Protein AF-A0A5S9M587-F1 (afdb_monomer_lite)

Foldseek 3Di:
DDQFQDDADDDDPPDFKDKDKHDWDWDFDADPNDTDTDTDIDIDMDGHCVVDPPVVSVVD

Secondary structure (DSSP, 8-state):
----S---PPP-TT-SEEEEEEEEEEEEEEETTEEEEEEEEEEEEEE-TTTS-HHHHHH-

Structure (mmCIF, N/CA/C/O backbone):
data_AF-A0A5S9M587-F1
#
_entry.id   AF-A0A5S9M587-F1
#
loop_
_atom_site.group_PDB
_atom_site.id
_atom_site.type_symbol
_atom_site.label_atom_id
_atom_site.label_alt_id
_atom_site.label_comp_id
_atom_site.label_asym_id
_atom_site.label_entity_id
_atom_site.label_seq_id
_atom_site.pdbx_PDB_ins_code
_atom_site.Cartn_x
_atom_site.Cartn_y
_atom_site.Cartn_z
_atom_site.occupancy
_atom_site.B_iso_or_equiv
_atom_site.auth_seq_id
_atom_site.auth_comp_id
_atom_site.auth_asym_id
_atom_site.auth_atom_id
_atom_site.pdbx_PDB_model_num
ATOM 1 N N . MET A 1 1 ? 10.056 10.841 14.657 1.00 67.69 1 MET A N 1
ATOM 2 C CA . MET A 1 1 ? 9.438 10.477 13.361 1.00 67.69 1 MET A CA 1
ATOM 3 C C . MET A 1 1 ? 8.549 11.629 12.917 1.00 67.69 1 MET A C 1
ATOM 5 O O . MET A 1 1 ? 7.990 12.289 13.785 1.00 67.69 1 MET A O 1
ATOM 9 N N . TYR A 1 2 ? 8.465 11.918 11.619 1.00 84.62 2 TYR A N 1
ATOM 10 C CA . TYR A 1 2 ? 7.690 13.053 11.100 1.00 84.62 2 TYR A CA 1
ATOM 11 C C . TYR A 1 2 ? 6.192 12.730 11.036 1.00 84.62 2 TYR A C 1
ATOM 13 O O . TYR A 1 2 ? 5.809 11.577 10.858 1.00 84.62 2 TYR A O 1
ATOM 21 N N . ALA A 1 3 ? 5.340 13.746 11.176 1.00 90.06 3 ALA A N 1
ATOM 22 C CA . ALA A 1 3 ? 3.885 13.605 11.166 1.00 90.06 3 ALA A CA 1
ATOM 23 C C . ALA A 1 3 ? 3.317 13.479 9.735 1.00 90.06 3 ALA A C 1
ATOM 25 O O . ALA A 1 3 ? 2.497 14.291 9.317 1.00 90.06 3 ALA A O 1
ATOM 26 N N . ILE A 1 4 ? 3.804 12.497 8.973 1.00 95.44 4 ILE A N 1
ATOM 27 C CA . ILE A 1 4 ? 3.437 12.266 7.570 1.00 95.44 4 ILE A CA 1
ATOM 28 C C . ILE A 1 4 ? 2.460 11.094 7.495 1.00 95.44 4 ILE A C 1
ATOM 30 O O . ILE A 1 4 ? 2.762 10.012 7.994 1.00 95.44 4 ILE A O 1
ATOM 34 N N . ASP A 1 5 ? 1.310 11.301 6.854 1.00 95.19 5 ASP A N 1
ATOM 35 C CA . ASP A 1 5 ? 0.274 10.268 6.715 1.00 95.19 5 ASP A CA 1
ATOM 36 C C . ASP A 1 5 ? 0.580 9.297 5.559 1.00 95.19 5 ASP A C 1
ATOM 38 O O . ASP A 1 5 ? 0.449 8.086 5.721 1.00 95.19 5 ASP A O 1
ATOM 42 N N . THR A 1 6 ? 1.034 9.819 4.414 1.00 96.88 6 THR A N 1
ATOM 43 C CA . THR A 1 6 ? 1.482 9.067 3.224 1.00 96.88 6 THR A CA 1
ATOM 44 C C . THR A 1 6 ? 2.518 9.881 2.449 1.00 96.88 6 THR A C 1
ATOM 46 O O . THR A 1 6 ? 2.494 1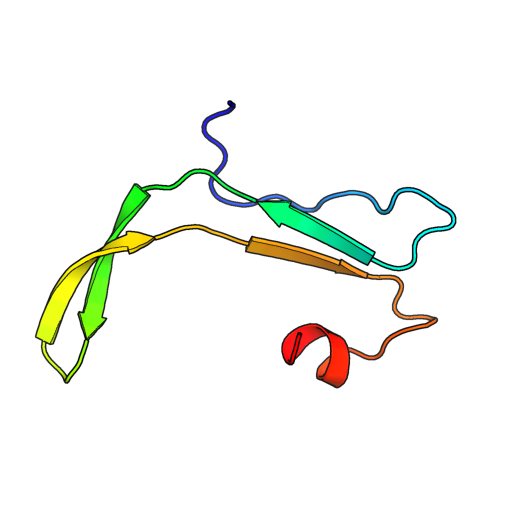1.112 2.498 1.00 96.88 6 THR A O 1
ATOM 49 N N . PHE A 1 7 ? 3.401 9.227 1.697 1.00 97.69 7 PHE A N 1
ATOM 50 C CA . PHE A 1 7 ? 4.375 9.887 0.823 1.00 97.69 7 PHE A CA 1
ATOM 51 C C . PHE A 1 7 ? 4.797 8.955 -0.314 1.00 97.69 7 PHE A C 1
ATOM 53 O O . PHE A 1 7 ? 4.578 7.753 -0.231 1.00 97.69 7 PHE A O 1
ATOM 60 N N . THR A 1 8 ? 5.426 9.497 -1.357 1.00 98.19 8 THR A N 1
ATOM 61 C CA . THR A 1 8 ? 5.952 8.695 -2.473 1.00 98.19 8 THR A CA 1
ATOM 62 C C . THR A 1 8 ? 7.457 8.498 -2.281 1.00 98.19 8 THR A C 1
ATOM 64 O O . THR A 1 8 ? 8.221 9.414 -2.597 1.00 98.19 8 THR A O 1
ATOM 67 N N . PRO A 1 9 ? 7.914 7.369 -1.707 1.00 97.69 9 PRO A N 1
ATOM 68 C CA . PRO A 1 9 ? 9.339 7.116 -1.524 1.00 97.69 9 PRO A CA 1
ATOM 69 C C . PRO A 1 9 ? 10.052 6.962 -2.873 1.00 97.69 9 PRO A C 1
ATOM 71 O O . PRO A 1 9 ? 9.483 6.446 -3.836 1.00 97.69 9 PRO A O 1
ATOM 74 N N . ILE A 1 10 ? 11.313 7.387 -2.937 1.00 98.44 10 ILE A N 1
ATOM 75 C CA . ILE A 1 10 ? 12.182 7.150 -4.095 1.00 98.44 10 ILE A CA 1
ATOM 76 C C . ILE A 1 10 ? 12.894 5.816 -3.891 1.00 98.44 10 ILE A C 1
ATOM 78 O O . ILE A 1 10 ? 13.451 5.568 -2.823 1.00 98.44 10 ILE A O 1
ATOM 82 N N . ILE A 1 11 ? 12.873 4.972 -4.922 1.00 98.62 11 ILE A N 1
ATOM 83 C CA . ILE A 1 11 ? 13.556 3.675 -4.930 1.00 98.62 11 ILE A CA 1
ATOM 84 C C . ILE A 1 11 ? 15.064 3.888 -4.768 1.00 98.62 11 ILE A C 1
ATOM 86 O O . ILE A 1 11 ? 15.675 4.668 -5.504 1.00 98.62 11 ILE A O 1
ATOM 90 N N . ASN A 1 12 ? 15.665 3.163 -3.827 1.00 98.44 12 ASN A N 1
ATOM 91 C CA . ASN A 1 12 ? 17.104 3.152 -3.615 1.00 98.44 12 ASN A CA 1
ATOM 92 C C . ASN A 1 12 ? 17.770 2.149 -4.570 1.00 98.44 12 ASN A C 1
ATOM 94 O O . ASN A 1 12 ? 17.853 0.958 -4.284 1.00 98.44 12 ASN A O 1
ATOM 98 N N . GLN A 1 13 ? 18.221 2.610 -5.737 1.00 97.50 13 GLN A N 1
ATOM 99 C CA . GLN A 1 13 ? 18.840 1.719 -6.726 1.00 97.50 13 GLN A CA 1
ATOM 100 C C . GLN A 1 13 ? 20.092 1.020 -6.154 1.00 97.50 13 GLN A C 1
A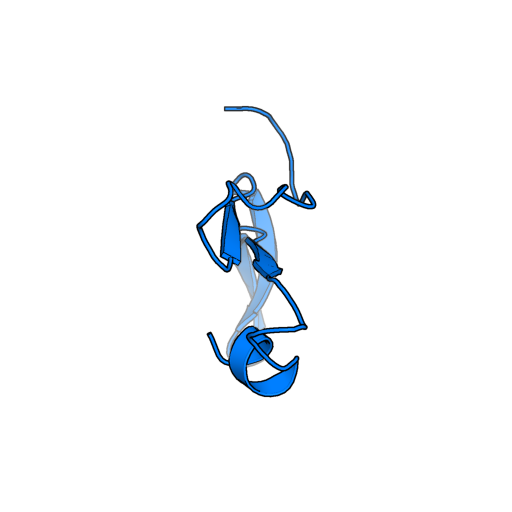TOM 102 O O . GLN A 1 13 ? 20.891 1.673 -5.481 1.00 97.50 13 GLN A O 1
ATOM 107 N N . PRO A 1 14 ? 20.310 -0.281 -6.446 1.00 97.44 14 PRO A N 1
ATOM 108 C CA . PRO A 1 14 ? 19.638 -1.104 -7.462 1.00 97.44 14 PRO A CA 1
ATOM 109 C C . PRO A 1 14 ? 18.416 -1.908 -6.965 1.00 97.44 14 PRO A C 1
ATOM 111 O O . PRO A 1 14 ? 18.039 -2.887 -7.608 1.00 97.44 14 PRO A O 1
ATOM 114 N N . GLU A 1 15 ? 17.795 -1.545 -5.838 1.00 98.69 15 GLU A N 1
ATOM 115 C CA . GLU A 1 15 ? 16.537 -2.167 -5.399 1.00 98.69 15 GLU A CA 1
ATOM 116 C C . GLU A 1 15 ? 15.406 -1.906 -6.412 1.00 98.69 15 GLU A C 1
ATOM 118 O O . GLU A 1 15 ? 15.449 -0.955 -7.194 1.00 98.69 15 GLU A O 1
ATOM 123 N N . VAL A 1 16 ? 14.379 -2.759 -6.398 1.00 98.38 16 VAL A N 1
ATOM 124 C CA . VAL A 1 16 ? 13.255 -2.701 -7.354 1.00 98.38 16 VAL A CA 1
ATOM 125 C C . VAL A 1 16 ? 12.025 -2.008 -6.763 1.00 98.38 16 VAL A C 1
ATOM 127 O O . VAL A 1 16 ? 11.180 -1.508 -7.504 1.00 98.38 16 VAL A O 1
ATOM 130 N N . ALA A 1 17 ? 11.913 -1.956 -5.436 1.00 98.50 17 ALA A N 1
ATOM 131 C CA . ALA A 1 17 ? 10.792 -1.339 -4.740 1.00 98.50 17 ALA A CA 1
ATOM 132 C C . ALA A 1 17 ? 11.203 -0.837 -3.352 1.00 98.50 17 ALA A C 1
ATOM 134 O O . ALA A 1 17 ? 12.186 -1.304 -2.784 1.00 98.50 17 ALA A O 1
ATOM 135 N N . ILE A 1 18 ? 10.426 0.093 -2.800 1.00 98.69 18 ILE A N 1
ATOM 136 C CA . ILE A 1 18 ? 10.596 0.631 -1.449 1.00 98.69 18 ILE A CA 1
ATOM 137 C C . ILE A 1 18 ? 9.222 0.868 -0.810 1.00 98.69 18 ILE A C 1
ATOM 139 O O . ILE A 1 18 ? 8.320 1.434 -1.435 1.00 98.69 18 ILE A O 1
ATOM 143 N N . LEU A 1 19 ? 9.062 0.435 0.444 1.00 98.38 19 LEU A N 1
ATOM 144 C CA . LEU A 1 19 ? 7.834 0.623 1.217 1.00 98.38 19 LEU A CA 1
ATOM 145 C C . LEU A 1 19 ? 7.959 1.847 2.129 1.00 98.38 19 LEU A C 1
ATOM 147 O O . LEU A 1 19 ? 8.715 1.853 3.100 1.00 98.38 19 LEU A O 1
ATOM 151 N N . GLY A 1 20 ? 7.192 2.885 1.822 1.00 97.69 20 GLY A N 1
ATOM 152 C CA . GLY A 1 20 ? 7.010 4.052 2.672 1.00 97.69 20 GLY A CA 1
ATOM 153 C C . GLY A 1 20 ? 6.000 3.763 3.776 1.00 97.69 20 GLY A C 1
ATOM 154 O O . GLY A 1 20 ? 4.897 3.289 3.503 1.00 97.69 20 GLY A O 1
ATOM 155 N N . VAL A 1 21 ? 6.372 4.073 5.018 1.00 97.50 21 VAL A N 1
ATOM 156 C CA . VAL A 1 21 ? 5.541 3.866 6.210 1.00 97.50 21 VAL A CA 1
ATOM 157 C C . VAL A 1 21 ? 5.182 5.222 6.813 1.00 97.50 21 VAL A C 1
ATOM 159 O O . VAL A 1 21 ? 6.065 5.975 7.230 1.00 97.50 21 VAL A O 1
ATOM 162 N N . GLY A 1 22 ? 3.890 5.551 6.813 1.00 96.88 22 GLY A N 1
ATOM 163 C CA . GLY A 1 22 ? 3.355 6.753 7.447 1.00 96.88 22 GLY A CA 1
ATOM 164 C C . GLY A 1 22 ? 3.234 6.612 8.965 1.00 96.88 22 GLY A C 1
ATOM 165 O O . GLY A 1 22 ? 3.474 5.551 9.541 1.00 96.88 22 GLY A O 1
ATOM 166 N N . ARG A 1 23 ? 2.831 7.690 9.641 1.00 96.88 23 ARG A N 1
ATOM 167 C CA . ARG A 1 23 ? 2.500 7.625 11.069 1.00 96.88 23 ARG A CA 1
ATOM 168 C C . ARG A 1 23 ? 1.243 6.784 11.309 1.00 96.88 23 ARG A C 1
ATOM 170 O O . ARG A 1 23 ? 0.364 6.681 10.454 1.00 96.88 23 ARG A O 1
ATOM 177 N N . ILE A 1 24 ? 1.130 6.269 12.527 1.00 97.25 24 ILE A N 1
ATOM 178 C CA . ILE A 1 24 ? -0.110 5.686 13.039 1.00 97.25 24 ILE A CA 1
ATOM 179 C C . ILE A 1 24 ? -1.014 6.820 13.536 1.00 97.25 24 ILE A C 1
ATOM 181 O O . ILE A 1 24 ? -0.549 7.739 14.213 1.00 97.25 24 ILE A O 1
ATOM 185 N N . GLN A 1 25 ? -2.303 6.752 13.214 1.00 96.31 25 GLN A N 1
ATOM 186 C CA . GLN A 1 25 ? -3.325 7.657 13.737 1.00 96.31 25 GLN A CA 1
ATOM 187 C C . GLN A 1 25 ? -4.643 6.909 13.967 1.00 96.31 25 GLN A C 1
ATOM 189 O O . GLN A 1 25 ? -4.970 5.978 13.231 1.00 96.31 25 GLN A O 1
ATOM 194 N N . GLU A 1 26 ? -5.425 7.355 14.946 1.00 97.94 26 GLU A N 1
ATOM 195 C CA . GLU A 1 26 ? -6.780 6.846 15.164 1.00 97.94 26 GLU A CA 1
ATOM 196 C C . GLU A 1 26 ? -7.688 7.249 13.993 1.00 97.94 26 GLU A C 1
ATOM 198 O O . GLU A 1 26 ? -7.787 8.433 13.651 1.00 97.94 26 GLU A O 1
ATOM 203 N N . LYS A 1 27 ? -8.340 6.271 13.356 1.00 97.44 27 LYS A N 1
ATOM 204 C CA . LYS A 1 27 ? -9.332 6.500 12.295 1.00 97.44 27 LYS A CA 1
ATOM 205 C C . LYS A 1 27 ? -10.606 5.700 12.569 1.00 97.44 27 LYS A C 1
ATOM 207 O O . LYS A 1 27 ? -10.511 4.555 13.013 1.00 97.44 27 LYS A O 1
ATOM 212 N N . PRO A 1 28 ? -11.794 6.259 12.274 1.00 97.94 28 PRO A N 1
ATOM 213 C CA . PRO A 1 28 ? -13.011 5.465 12.213 1.00 97.94 28 PRO A CA 1
ATOM 214 C C . PRO A 1 28 ? -12.931 4.517 11.010 1.00 97.94 28 PRO A C 1
ATOM 216 O O . PRO A 1 28 ? -12.691 4.952 9.882 1.00 97.94 28 PRO A O 1
ATOM 219 N N . VAL A 1 29 ? -13.127 3.225 11.249 1.00 97.81 29 VAL A N 1
ATOM 220 C CA . VAL A 1 29 ? -13.141 2.168 10.232 1.00 97.81 29 VAL A CA 1
ATOM 221 C C . VAL A 1 29 ? -14.342 1.259 10.448 1.00 97.81 29 VAL A C 1
ATOM 223 O O . VAL A 1 29 ? -14.798 1.082 11.576 1.00 97.81 29 VAL A O 1
ATOM 226 N N . VAL A 1 30 ? -14.862 0.682 9.367 1.00 98.00 30 VAL A N 1
ATOM 227 C CA . VAL A 1 30 ? -15.938 -0.310 9.455 1.00 98.00 30 VAL A CA 1
ATOM 228 C C . VAL A 1 30 ? -15.319 -1.686 9.661 1.00 98.00 30 VAL A C 1
ATOM 230 O O . VAL A 1 30 ? -14.515 -2.129 8.843 1.00 98.00 30 VAL A O 1
ATOM 233 N N . VAL A 1 31 ? -15.697 -2.360 10.743 1.00 97.25 31 VAL A N 1
ATOM 234 C CA . VAL A 1 31 ? -15.298 -3.737 11.050 1.00 97.25 31 VAL A CA 1
ATOM 235 C C . VAL A 1 31 ? -16.559 -4.504 11.409 1.00 97.25 31 VAL A C 1
ATOM 237 O O . VAL A 1 31 ? -17.308 -4.076 12.283 1.00 97.25 31 VAL A O 1
ATOM 240 N N . ASP A 1 32 ? -16.824 -5.587 10.677 1.00 96.81 32 ASP A N 1
ATOM 241 C CA . ASP A 1 32 ? -18.021 -6.427 10.840 1.00 96.81 32 ASP A CA 1
ATOM 242 C C . ASP A 1 32 ? -19.351 -5.646 10.781 1.00 96.81 32 ASP A C 1
ATOM 244 O O . ASP A 1 32 ? -20.334 -5.991 11.428 1.00 96.81 32 ASP A O 1
ATOM 248 N N . GLY A 1 33 ? -19.390 -4.579 9.974 1.00 97.81 33 GLY A N 1
ATOM 249 C CA . GLY A 1 33 ? -20.577 -3.737 9.781 1.00 97.81 33 GLY A CA 1
ATOM 250 C C . GLY A 1 33 ? -20.737 -2.596 10.791 1.00 97.81 33 GLY A C 1
ATOM 251 O O . GLY A 1 33 ? -21.638 -1.776 10.628 1.00 97.81 33 GLY A O 1
ATOM 252 N N . GLU A 1 34 ? -19.847 -2.481 11.778 1.00 97.81 34 GLU A N 1
ATOM 253 C CA . GLU A 1 34 ? -19.886 -1.428 12.796 1.00 97.81 34 GLU A CA 1
ATOM 254 C C . GLU A 1 34 ? -18.719 -0.447 12.654 1.00 97.81 34 GLU A C 1
ATOM 256 O O . GLU A 1 34 ? -17.609 -0.821 12.273 1.00 97.81 34 GLU A O 1
ATOM 261 N N . ILE A 1 35 ? -18.953 0.827 12.988 1.00 98.06 35 ILE A N 1
ATOM 262 C CA . ILE A 1 35 ? -17.891 1.838 13.026 1.00 98.06 35 ILE A CA 1
ATOM 263 C C . ILE A 1 35 ? -17.108 1.679 14.332 1.00 98.06 35 ILE A C 1
ATOM 265 O O . ILE A 1 35 ? -17.645 1.893 15.416 1.00 98.06 35 ILE A O 1
ATOM 269 N N . GLN A 1 36 ? -15.819 1.372 14.220 1.00 98.38 36 GLN A N 1
ATOM 270 C CA . GLN A 1 36 ? -14.879 1.296 15.336 1.00 98.38 36 GLN A CA 1
ATOM 271 C C . GLN A 1 36 ? -13.723 2.271 15.103 1.00 98.38 36 GLN A C 1
ATOM 273 O O . GLN A 1 36 ? -13.271 2.460 13.975 1.00 98.38 36 GLN A O 1
ATOM 278 N N . VAL A 1 37 ? -13.212 2.885 16.168 1.00 98.31 37 VAL A N 1
ATOM 279 C CA . VAL A 1 37 ? -11.971 3.668 16.100 1.00 98.31 37 VAL A CA 1
ATOM 280 C C . VAL A 1 37 ? -10.795 2.706 16.245 1.00 98.31 37 VAL A C 1
ATOM 282 O O . VAL A 1 37 ? -10.764 1.921 17.194 1.00 98.31 37 VAL A O 1
ATOM 285 N N . ARG A 1 38 ? -9.862 2.726 15.289 1.00 97.94 38 ARG A N 1
ATOM 286 C CA . ARG A 1 38 ? -8.663 1.880 15.314 1.00 97.94 38 ARG A CA 1
ATOM 287 C C . ARG A 1 38 ? -7.399 2.661 14.950 1.00 97.94 38 ARG A C 1
ATOM 289 O O . ARG A 1 38 ? -7.475 3.578 14.121 1.00 97.94 38 ARG A O 1
ATOM 296 N N . PRO A 1 39 ? -6.230 2.241 15.467 1.00 97.81 39 PRO A N 1
ATOM 297 C CA . PRO A 1 39 ? -4.948 2.738 14.996 1.00 97.81 39 PRO A CA 1
ATOM 298 C C . PRO A 1 39 ? -4.715 2.248 13.565 1.00 97.81 39 PRO A C 1
ATOM 300 O O . PRO A 1 39 ? -4.590 1.051 13.312 1.00 97.81 39 PRO A O 1
ATOM 303 N N . MET A 1 40 ? -4.652 3.183 12.623 1.00 97.88 40 MET A N 1
ATOM 304 C CA . MET A 1 40 ? -4.429 2.908 11.207 1.00 97.88 40 MET A CA 1
ATOM 305 C C . MET A 1 40 ? -3.142 3.571 10.731 1.00 97.88 40 MET A C 1
ATOM 307 O O . MET A 1 40 ? -2.777 4.654 11.191 1.00 97.88 40 MET A O 1
ATOM 311 N N . MET A 1 41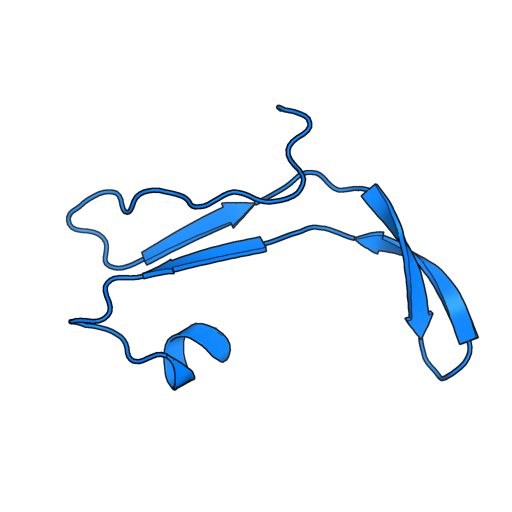 ? -2.484 2.941 9.761 1.00 97.44 41 MET A N 1
ATOM 312 C CA . MET A 1 41 ? -1.223 3.396 9.183 1.00 97.44 41 MET A CA 1
ATOM 313 C C . MET A 1 41 ? -1.337 3.454 7.663 1.00 97.44 41 MET A C 1
ATOM 315 O O . MET A 1 41 ? -1.812 2.507 7.039 1.00 97.44 41 MET A O 1
ATOM 319 N N . GLY A 1 42 ? -0.918 4.572 7.070 1.00 96.81 42 GLY A N 1
ATOM 320 C CA . GLY A 1 42 ? -0.763 4.676 5.623 1.00 96.81 42 GLY A CA 1
ATOM 321 C C . GLY A 1 42 ? 0.521 3.985 5.172 1.00 96.81 42 GLY A C 1
ATOM 322 O O . GLY A 1 42 ? 1.571 4.168 5.790 1.00 96.81 42 GLY A O 1
ATOM 323 N N . VAL A 1 43 ? 0.442 3.215 4.091 1.00 97.50 43 VAL A N 1
ATOM 324 C CA . VAL A 1 43 ? 1.607 2.616 3.430 1.00 97.50 43 VAL A CA 1
ATOM 325 C C . VAL A 1 43 ? 1.634 3.017 1.961 1.00 97.50 43 VAL A C 1
ATOM 327 O O . VAL A 1 43 ? 0.590 3.255 1.352 1.00 97.50 43 VAL A O 1
ATOM 330 N N . SER A 1 44 ? 2.827 3.159 1.394 1.00 98.38 44 SER A N 1
ATOM 331 C CA . SER A 1 44 ? 3.012 3.557 -0.004 1.00 98.38 44 SER A CA 1
ATOM 332 C C . SER A 1 44 ? 4.147 2.753 -0.621 1.00 98.38 44 SER A C 1
ATOM 334 O O . SER A 1 44 ? 5.296 2.899 -0.213 1.00 98.38 44 SER A O 1
ATOM 336 N N . LEU A 1 45 ? 3.826 1.895 -1.587 1.00 98.50 45 LEU A N 1
ATOM 337 C CA . LEU A 1 45 ? 4.807 1.081 -2.298 1.00 98.50 45 LEU A CA 1
ATOM 338 C C . LEU A 1 45 ? 5.182 1.767 -3.614 1.00 98.50 45 LEU A C 1
ATOM 340 O O . LEU A 1 45 ? 4.380 1.806 -4.546 1.00 98.50 45 LEU A O 1
ATOM 344 N N . SER A 1 46 ? 6.405 2.288 -3.696 1.00 98.69 46 SER A N 1
ATOM 345 C CA . SER A 1 46 ? 6.996 2.688 -4.976 1.00 98.69 46 SER A CA 1
ATOM 346 C C . SER A 1 46 ? 7.752 1.501 -5.554 1.00 98.69 46 SER A C 1
ATOM 348 O O . SER A 1 46 ? 8.547 0.884 -4.847 1.00 98.69 46 SER A O 1
ATOM 350 N N . PHE A 1 47 ? 7.541 1.200 -6.832 1.00 98.69 47 PHE A N 1
ATOM 351 C CA . PHE A 1 47 ? 8.177 0.078 -7.520 1.00 98.69 47 PHE A CA 1
ATOM 352 C C . PHE A 1 47 ? 8.541 0.444 -8.962 1.00 98.69 47 PHE A C 1
ATOM 354 O O . PHE A 1 47 ? 7.919 1.310 -9.581 1.00 98.69 47 P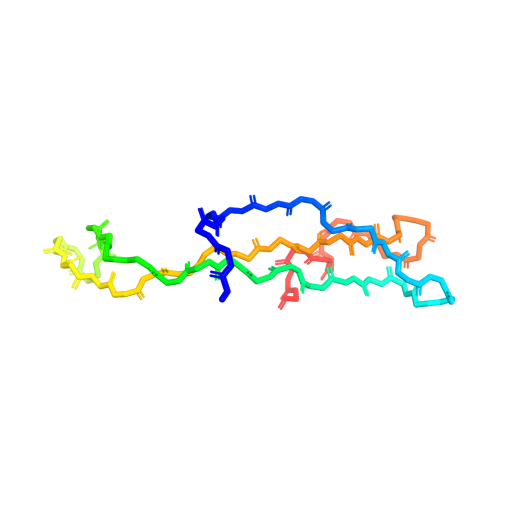HE A O 1
ATOM 361 N N . ASP A 1 48 ? 9.575 -0.201 -9.492 1.00 98.44 48 ASP A N 1
ATOM 362 C CA . ASP A 1 48 ? 9.976 -0.052 -10.885 1.00 98.44 48 ASP A CA 1
ATOM 363 C C . ASP A 1 48 ? 9.044 -0.866 -11.786 1.00 98.44 48 ASP A C 1
ATOM 365 O O . ASP A 1 48 ? 9.109 -2.098 -11.841 1.00 98.44 48 ASP A O 1
ATOM 369 N N . HIS A 1 49 ? 8.188 -0.164 -12.528 1.00 98.06 49 HIS A N 1
ATOM 370 C CA . HIS A 1 49 ? 7.188 -0.796 -13.382 1.00 98.06 49 HIS A CA 1
ATOM 371 C C . HIS A 1 49 ? 7.788 -1.553 -14.583 1.00 98.06 49 HIS A C 1
ATOM 373 O O . HIS A 1 49 ? 7.097 -2.322 -15.241 1.00 98.06 49 HIS A O 1
ATOM 379 N N . ARG A 1 50 ? 9.089 -1.384 -14.864 1.00 98.25 50 ARG A N 1
ATOM 380 C CA . ARG A 1 50 ? 9.808 -2.193 -15.863 1.00 98.25 50 ARG A CA 1
ATOM 381 C C . ARG A 1 50 ? 10.076 -3.618 -15.374 1.00 98.25 50 ARG A C 1
ATOM 383 O O . ARG A 1 50 ? 10.379 -4.482 -16.191 1.00 98.25 50 ARG A O 1
ATOM 390 N N . VAL A 1 51 ? 10.031 -3.839 -14.058 1.00 98.19 51 VAL A N 1
ATOM 391 C CA . VAL A 1 51 ? 10.335 -5.122 -13.407 1.00 98.19 51 VAL A CA 1
ATOM 392 C C . VAL A 1 51 ? 9.079 -5.759 -12.814 1.00 98.19 51 VAL A C 1
ATOM 394 O O . VAL A 1 51 ? 8.935 -6.978 -12.868 1.00 98.19 51 VAL A O 1
ATOM 397 N N . VAL A 1 52 ? 8.177 -4.952 -12.245 1.00 97.94 52 VAL A N 1
ATOM 398 C CA . VAL A 1 52 ? 6.965 -5.429 -11.564 1.00 97.94 52 VAL A CA 1
ATOM 399 C C . VAL A 1 52 ? 5.731 -4.764 -12.166 1.00 97.94 52 VAL A C 1
ATOM 401 O O . VAL A 1 52 ? 5.655 -3.541 -12.256 1.00 97.94 52 VAL A O 1
ATOM 404 N N . ASP A 1 53 ? 4.738 -5.562 -12.553 1.00 98.31 53 ASP A N 1
ATOM 405 C CA . ASP A 1 53 ? 3.447 -5.050 -13.011 1.00 98.31 53 ASP A CA 1
ATOM 406 C C . ASP A 1 53 ? 2.576 -4.529 -11.855 1.00 98.31 53 ASP A C 1
ATOM 408 O O . ASP A 1 53 ? 2.772 -4.866 -10.688 1.00 98.31 53 ASP A O 1
ATOM 412 N N . GLY A 1 54 ? 1.545 -3.740 -12.169 1.00 97.94 54 GLY A N 1
ATOM 413 C CA . GLY A 1 54 ? 0.663 -3.169 -11.145 1.00 97.94 54 GLY A CA 1
ATOM 414 C C . GLY A 1 54 ? -0.085 -4.219 -10.312 1.00 97.94 54 GLY A C 1
ATOM 415 O O . GLY A 1 54 ? -0.261 -4.035 -9.113 1.00 97.94 54 GLY A O 1
ATOM 416 N N . ALA A 1 55 ? -0.491 -5.338 -10.921 1.00 98.38 55 ALA A N 1
ATOM 417 C CA . ALA A 1 55 ? -1.201 -6.410 -10.219 1.00 98.38 55 ALA A CA 1
ATOM 418 C C . ALA A 1 55 ? -0.353 -7.085 -9.117 1.00 98.38 55 ALA A C 1
ATOM 420 O O . ALA A 1 55 ? -0.810 -7.109 -7.974 1.00 98.38 55 ALA A O 1
ATOM 421 N N . PRO A 1 56 ? 0.870 -7.592 -9.388 1.00 97.94 56 PRO A N 1
ATOM 422 C CA . PRO A 1 56 ? 1.724 -8.128 -8.328 1.00 97.94 56 PRO A CA 1
ATOM 423 C C . PRO A 1 56 ? 2.157 -7.068 -7.306 1.00 97.94 56 PRO A C 1
ATOM 425 O O . PRO A 1 56 ? 2.275 -7.404 -6.134 1.00 97.94 56 PRO A O 1
ATOM 428 N N . ALA A 1 57 ? 2.332 -5.801 -7.700 1.00 98.00 57 ALA A N 1
ATOM 429 C CA . ALA A 1 57 ? 2.634 -4.727 -6.750 1.00 98.00 57 ALA A CA 1
ATOM 430 C C . ALA A 1 57 ? 1.471 -4.424 -5.788 1.00 98.00 57 ALA A C 1
ATOM 432 O O . ALA A 1 57 ? 1.708 -4.129 -4.625 1.00 98.00 57 ALA A O 1
ATOM 433 N N . ALA A 1 58 ? 0.220 -4.504 -6.252 1.00 97.50 58 ALA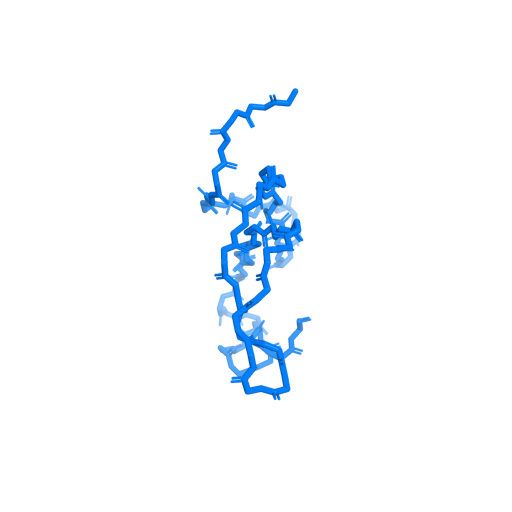 A N 1
ATOM 434 C CA . ALA A 1 58 ? -0.961 -4.293 -5.412 1.00 97.50 58 ALA A CA 1
ATOM 435 C C . ALA A 1 58 ? -1.284 -5.488 -4.498 1.00 97.50 58 ALA A C 1
ATOM 437 O O . ALA A 1 58 ? -1.970 -5.318 -3.493 1.00 97.50 58 ALA A O 1
ATOM 438 N N . ALA A 1 59 ? -0.848 -6.693 -4.877 1.00 97.62 59 ALA A N 1
ATOM 439 C CA . ALA A 1 59 ? -1.055 -7.913 -4.100 1.00 97.62 59 ALA A CA 1
ATOM 440 C C . ALA A 1 59 ? -0.023 -8.107 -2.973 1.00 97.62 59 ALA A C 1
ATOM 442 O O . ALA A 1 59 ? -0.275 -8.908 -2.073 1.00 97.62 59 ALA A O 1
ATOM 443 N N . PHE A 1 60 ? 1.124 -7.428 -3.063 1.00 95.75 60 PHE A N 1
ATOM 444 C CA . PHE A 1 60 ? 2.170 -7.406 -2.040 1.00 95.75 60 PHE A CA 1
ATOM 445 C C . PHE A 1 60 ? 1.749 -6.558 -0.834 1.00 95.75 60 PHE A C 1
ATOM 447 O O . PHE A 1 60 ? 1.886 -7.063 0.303 1.00 95.75 60 PHE A O 1
#

Radius of gyration: 14.68 Å; chains: 1; bounding box: 40×22×32 Å

Sequence (60 aa):
MYAIDTFTPIINQPEVAILGVGRIQEKPVVVDGEIQVRPMMGVSLSFDHRVVDGAPAAAF

Organism: Bacillus safensis (NCBI:txid561879)

pLDDT: mean 96.91, std 4.33, range [67.69, 98.69]

InterPro domains:
  IPR001078 2-oxoacid dehydrogenase acyltransferase, catalytic domain [PF00198] (2-60)
  IPR023213 Chloramphenicol acetyltransferase-like domain superfamily [G3DSA:3.30.559.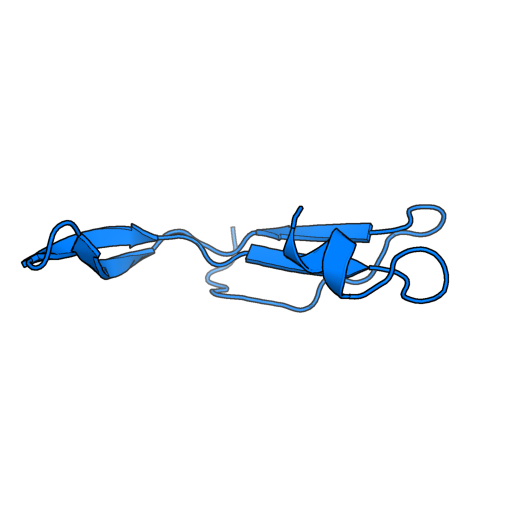10] (1-60)
  IPR050743 2-oxoacid dehydrogenase family, E2 component [PTHR43178] (4-60)